Protein AF-A0A6P2BMM7-F1 (afdb_monomer_lite)

Radius of gyration: 18.08 Å; chains: 1; bounding box: 45×35×51 Å

Sequence (140 aa):
PHAIAFDGFRWHTRAFCLKDDCFKDFLLSRIIDIRGSRESETSADDDRDWHSEVTLEIAPHPELSETQAKVIALDYGMRGGKAKIKVRRALLYYALRRLGLDTDPAARRPQDQQIVLLNAADLDARAAALIGASGSGAAG

Foldseek 3Di:
DLDWDDLPPFIWDWDQDPVVRAIATDGPVPCPDDPDDDDDPDDPVVNQLQVDKDKWKKFFDPPDDPVLRVVVCVVQVHDPRIDIDIDRSNNLLSVCVVLVAQEDSVVDDSVVNGMYTDPQVVRDPVSVCRHPVVPPPPDD

Structure (mmCIF, N/CA/C/O backbone):
data_AF-A0A6P2BMM7-F1
#
_entry.id   AF-A0A6P2BMM7-F1
#
loop_
_atom_site.group_PDB
_atom_site.id
_atom_site.type_symbol
_atom_site.label_atom_id
_atom_site.label_alt_id
_atom_site.label_comp_id
_atom_site.label_asym_id
_atom_site.label_entity_id
_atom_site.label_seq_id
_atom_site.pdbx_PDB_ins_code
_atom_site.Cartn_x
_atom_site.Cartn_y
_atom_site.Cartn_z
_atom_site.occupancy
_atom_site.B_iso_or_equiv
_atom_site.auth_seq_id
_atom_site.auth_comp_id
_atom_site.auth_asym_id
_atom_site.auth_atom_id
_atom_site.pdbx_PDB_model_num
ATOM 1 N N . PRO A 1 1 ? 12.290 3.067 -17.357 1.00 91.19 1 PRO A N 1
ATOM 2 C CA . PRO A 1 1 ? 11.383 3.177 -16.188 1.00 91.19 1 PRO A CA 1
ATOM 3 C C . PRO A 1 1 ? 10.362 4.268 -16.484 1.00 91.19 1 PRO A C 1
ATOM 5 O O . PRO A 1 1 ? 10.740 5.230 -17.143 1.00 91.19 1 PRO A O 1
ATOM 8 N N . HIS A 1 2 ? 9.111 4.117 -16.051 1.00 95.44 2 HIS A N 1
ATOM 9 C CA . HIS A 1 2 ? 8.070 5.117 -16.337 1.00 95.44 2 HIS A CA 1
ATOM 10 C C . HIS A 1 2 ? 7.511 5.793 -15.085 1.00 95.44 2 HIS A C 1
ATOM 12 O O . HIS A 1 2 ? 6.959 6.883 -15.180 1.00 95.44 2 HIS A O 1
ATOM 18 N N . ALA A 1 3 ? 7.728 5.204 -13.907 1.00 97.06 3 ALA A N 1
ATOM 19 C CA . ALA A 1 3 ? 7.296 5.798 -12.654 1.00 97.06 3 ALA A CA 1
ATOM 20 C C . ALA A 1 3 ? 8.250 5.526 -11.487 1.00 97.06 3 ALA A C 1
ATOM 22 O O . ALA A 1 3 ? 9.098 4.625 -11.524 1.00 97.06 3 ALA A O 1
ATOM 23 N N . ILE A 1 4 ? 8.078 6.322 -10.431 1.00 97.12 4 ILE A N 1
ATOM 24 C CA . ILE A 1 4 ? 8.722 6.170 -9.127 1.00 97.12 4 ILE A CA 1
ATOM 25 C C . ILE A 1 4 ? 7.618 6.139 -8.066 1.00 97.12 4 ILE A C 1
ATOM 27 O O . ILE A 1 4 ? 6.686 6.941 -8.115 1.00 97.12 4 ILE A O 1
ATOM 31 N N . ALA A 1 5 ? 7.722 5.219 -7.110 1.00 96.19 5 ALA A N 1
ATOM 3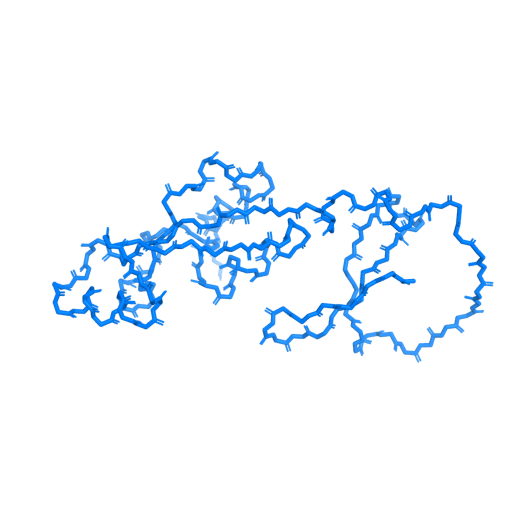2 C CA . ALA A 1 5 ? 6.773 5.062 -6.013 1.00 96.19 5 ALA A CA 1
ATOM 33 C C . ALA A 1 5 ? 7.500 4.882 -4.678 1.00 96.19 5 ALA A C 1
ATOM 35 O O . ALA A 1 5 ? 8.576 4.290 -4.620 1.00 96.19 5 ALA A O 1
ATOM 36 N N . PHE A 1 6 ? 6.890 5.362 -3.598 1.00 95.38 6 PHE A N 1
ATOM 37 C CA . PHE A 1 6 ? 7.343 5.107 -2.235 1.00 95.38 6 PHE A CA 1
ATOM 38 C C . PHE A 1 6 ? 6.333 4.207 -1.528 1.00 95.38 6 PHE A C 1
ATOM 40 O O . PHE A 1 6 ? 5.154 4.547 -1.447 1.00 95.38 6 PHE A O 1
ATOM 47 N N . ASP A 1 7 ? 6.789 3.066 -1.016 1.00 92.06 7 ASP A N 1
ATOM 48 C CA . ASP A 1 7 ? 5.917 2.058 -0.398 1.00 92.06 7 ASP A CA 1
ATOM 49 C C . ASP A 1 7 ? 5.689 2.274 1.116 1.00 92.06 7 ASP A C 1
ATOM 51 O O . ASP A 1 7 ? 4.950 1.530 1.758 1.00 92.06 7 ASP A O 1
ATOM 55 N N . GLY A 1 8 ? 6.302 3.316 1.689 1.00 89.50 8 GLY A N 1
ATOM 56 C CA . GLY A 1 8 ? 6.348 3.578 3.132 1.00 89.50 8 GLY A CA 1
ATOM 57 C C . GLY A 1 8 ? 7.685 3.216 3.786 1.00 89.50 8 GLY A C 1
ATOM 58 O O . GLY A 1 8 ? 7.957 3.684 4.887 1.00 89.50 8 GLY A O 1
ATOM 59 N N . PHE A 1 9 ? 8.535 2.449 3.102 1.00 91.81 9 PHE A N 1
ATOM 60 C CA . PHE A 1 9 ? 9.845 1.999 3.580 1.00 91.81 9 PHE A CA 1
ATOM 61 C C . PHE A 1 9 ? 10.962 2.238 2.557 1.00 91.81 9 PHE A C 1
ATOM 63 O O . PHE A 1 9 ? 12.078 2.607 2.922 1.00 91.81 9 PHE A O 1
ATOM 70 N N . ARG A 1 10 ? 10.695 1.997 1.272 1.00 95.94 10 ARG A N 1
ATOM 71 C CA . ARG A 1 10 ? 11.666 2.017 0.178 1.00 95.94 10 ARG A CA 1
ATOM 72 C C . ARG A 1 10 ? 11.097 2.710 -1.056 1.00 95.94 10 ARG A C 1
ATOM 74 O O . ARG A 1 10 ? 9.901 2.667 -1.342 1.00 95.94 10 ARG A O 1
ATOM 81 N N . TRP A 1 11 ? 12.001 3.334 -1.804 1.00 97.00 11 TRP A N 1
ATOM 82 C CA . TRP A 1 11 ? 11.714 3.867 -3.130 1.00 97.00 11 TRP A CA 1
ATOM 83 C C . TRP A 1 11 ? 11.842 2.767 -4.179 1.00 97.00 11 TRP A C 1
ATOM 85 O O . TRP A 1 11 ? 12.846 2.048 -4.236 1.00 97.00 11 TRP A O 1
ATOM 95 N N . HIS A 1 12 ? 10.831 2.678 -5.030 1.00 97.50 12 HIS A N 1
ATOM 96 C CA . HIS A 1 12 ? 10.755 1.765 -6.157 1.00 97.50 12 HIS A CA 1
ATOM 97 C C . HIS A 1 12 ? 10.701 2.557 -7.452 1.00 97.50 12 HIS A C 1
ATOM 99 O O . HIS A 1 12 ? 10.086 3.620 -7.516 1.00 97.50 12 HIS A O 1
ATOM 105 N N . THR A 1 13 ? 11.305 2.015 -8.501 1.00 97.12 13 THR A N 1
ATOM 106 C CA . THR A 1 13 ? 11.015 2.423 -9.870 1.00 97.12 13 THR A CA 1
ATOM 107 C C . THR A 1 13 ? 10.198 1.343 -10.556 1.00 97.12 13 THR A C 1
ATOM 109 O O . THR A 1 13 ? 10.502 0.157 -10.431 1.00 97.12 13 THR A O 1
ATOM 112 N N . ARG A 1 14 ? 9.164 1.753 -11.286 1.00 97.69 14 ARG A N 1
ATOM 113 C CA . ARG A 1 14 ? 8.322 0.853 -12.062 1.00 97.69 14 ARG A CA 1
ATOM 114 C C . ARG A 1 14 ? 8.726 0.894 -13.524 1.00 97.69 14 ARG A C 1
ATOM 116 O O . ARG A 1 14 ? 8.900 1.967 -14.116 1.00 97.69 14 ARG A O 1
ATOM 123 N N . ALA A 1 15 ? 8.924 -0.280 -14.103 1.00 96.38 15 ALA A N 1
ATOM 124 C CA . ALA A 1 15 ? 9.368 -0.421 -15.480 1.00 96.38 15 ALA A CA 1
ATOM 125 C C . ALA A 1 15 ? 8.870 -1.733 -16.086 1.00 96.38 15 ALA A C 1
ATOM 127 O O . ALA A 1 15 ? 8.634 -2.709 -15.372 1.00 96.38 15 ALA A O 1
ATOM 128 N N . PHE A 1 16 ? 8.781 -1.762 -17.413 1.00 96.62 16 PHE A N 1
ATOM 129 C CA . PHE A 1 16 ? 8.615 -3.008 -18.143 1.00 96.62 16 PHE A CA 1
ATOM 130 C C . PHE A 1 16 ? 9.903 -3.836 -18.064 1.00 96.62 16 PHE A C 1
ATOM 132 O O . PHE A 1 16 ? 10.997 -3.340 -18.348 1.00 96.62 16 PHE A O 1
ATOM 139 N N . CYS A 1 17 ? 9.789 -5.094 -17.651 1.00 95.06 17 CYS A N 1
ATOM 140 C CA . CYS A 1 17 ? 10.901 -6.023 -17.584 1.00 95.06 17 CYS A CA 1
ATOM 141 C C . CYS A 1 17 ? 10.890 -6.950 -18.794 1.00 95.06 17 CYS A C 1
ATOM 143 O O . CYS A 1 17 ? 10.137 -7.913 -18.816 1.00 95.06 17 CYS A O 1
ATOM 145 N N . LEU A 1 18 ? 11.808 -6.727 -19.735 1.00 92.38 18 LEU A N 1
ATOM 146 C CA . LEU A 1 18 ? 11.945 -7.546 -20.948 1.00 92.38 18 LEU A CA 1
ATOM 147 C C . LEU A 1 18 ? 12.165 -9.042 -20.671 1.00 92.38 18 LEU A C 1
ATOM 149 O O . LEU A 1 18 ? 11.797 -9.876 -21.484 1.00 92.38 18 LEU A O 1
ATOM 153 N N . LYS A 1 19 ? 12.795 -9.387 -19.542 1.00 93.44 19 LYS A N 1
ATOM 154 C CA . LYS A 1 19 ? 13.065 -10.785 -19.179 1.00 93.44 19 LYS A CA 1
ATOM 155 C C . LYS A 1 19 ? 11.793 -11.537 -18.781 1.00 93.44 19 LYS A C 1
ATOM 157 O O . LYS A 1 19 ? 11.656 -12.705 -19.119 1.00 93.44 19 LYS A O 1
ATOM 162 N N . ASP A 1 20 ? 10.912 -10.866 -18.044 1.00 95.25 20 ASP A N 1
ATOM 163 C CA . ASP A 1 20 ? 9.716 -11.475 -17.454 1.00 95.25 20 ASP A CA 1
ATOM 164 C C . ASP A 1 20 ? 8.435 -11.024 -18.178 1.00 95.25 20 ASP A C 1
ATOM 166 O O . ASP A 1 20 ? 7.339 -11.312 -17.709 1.00 95.25 20 ASP A O 1
ATOM 170 N N . ASP A 1 21 ? 8.585 -10.273 -19.273 1.00 95.38 21 ASP A N 1
ATOM 171 C CA . ASP A 1 21 ? 7.527 -9.746 -20.141 1.00 95.38 21 ASP A CA 1
ATOM 172 C C . ASP A 1 21 ? 6.365 -9.071 -19.386 1.00 95.38 21 ASP A C 1
ATOM 174 O O . ASP A 1 21 ? 5.185 -9.256 -19.674 1.00 95.38 21 ASP A O 1
ATOM 178 N N . CYS A 1 22 ? 6.692 -8.304 -18.341 1.00 96.06 22 CYS A N 1
ATOM 179 C CA . CYS A 1 22 ? 5.690 -7.661 -17.492 1.00 96.06 22 CYS A CA 1
ATOM 180 C C . CYS A 1 22 ? 6.195 -6.375 -16.828 1.00 96.06 22 CYS A C 1
ATOM 182 O O . CYS A 1 22 ? 7.400 -6.162 -16.651 1.00 96.06 22 CYS A O 1
ATOM 184 N N . PHE A 1 23 ? 5.260 -5.516 -16.414 1.00 97.25 23 PHE A N 1
ATOM 185 C CA . PHE A 1 23 ? 5.560 -4.364 -15.565 1.00 97.25 23 PHE A CA 1
ATOM 186 C C . PHE A 1 23 ? 5.769 -4.791 -14.117 1.00 97.25 23 PHE A C 1
ATOM 188 O O . PHE A 1 23 ? 4.917 -5.457 -13.527 1.00 97.25 23 PHE A O 1
ATOM 195 N N . LYS A 1 24 ? 6.882 -4.359 -13.523 1.00 95.81 24 LYS A N 1
ATOM 196 C CA . LYS A 1 24 ? 7.194 -4.650 -12.124 1.00 95.81 24 LYS A CA 1
ATOM 197 C C . LYS A 1 24 ? 8.005 -3.544 -11.469 1.00 95.81 24 LYS A C 1
ATOM 199 O O . LYS A 1 24 ? 8.552 -2.660 -12.135 1.00 95.81 24 LYS A O 1
ATOM 204 N N . ASP A 1 25 ? 8.080 -3.638 -10.151 1.00 96.12 25 ASP A N 1
ATOM 205 C CA . ASP A 1 25 ? 8.744 -2.663 -9.304 1.00 96.12 25 ASP A CA 1
ATOM 206 C C . ASP A 1 25 ? 10.159 -3.140 -8.956 1.00 96.12 25 ASP A C 1
ATOM 208 O O . ASP A 1 25 ? 10.394 -4.294 -8.587 1.00 96.12 25 ASP A O 1
ATOM 212 N N . PHE A 1 26 ? 11.123 -2.237 -9.093 1.00 96.19 26 PHE A N 1
ATOM 213 C CA . PHE A 1 26 ? 12.527 -2.462 -8.787 1.00 96.19 26 PHE A CA 1
ATOM 214 C C . PHE A 1 26 ? 12.950 -1.514 -7.676 1.00 96.19 26 PHE A C 1
ATOM 216 O O . PHE A 1 26 ? 12.713 -0.309 -7.754 1.00 96.19 26 PHE A O 1
ATOM 223 N N . LEU A 1 27 ? 13.638 -2.038 -6.663 1.00 96.19 27 LEU A N 1
ATOM 224 C CA . LEU A 1 27 ? 14.200 -1.203 -5.608 1.00 96.19 27 LEU A CA 1
ATOM 225 C C . LEU A 1 27 ? 15.232 -0.243 -6.191 1.00 96.19 27 LEU A C 1
ATOM 227 O O . LEU A 1 27 ? 16.274 -0.677 -6.683 1.00 96.19 27 LEU A O 1
ATOM 231 N N . LEU A 1 28 ? 14.957 1.056 -6.072 1.00 94.94 28 LEU A N 1
ATOM 232 C CA . LEU A 1 28 ? 15.804 2.101 -6.637 1.00 94.94 28 LEU A CA 1
ATOM 233 C C . LEU A 1 28 ? 17.224 2.035 -6.057 1.00 94.94 28 LEU A C 1
ATOM 235 O O . LEU A 1 28 ? 18.200 2.162 -6.785 1.00 94.94 28 LEU A O 1
ATOM 239 N N . SER A 1 29 ? 17.343 1.716 -4.765 1.00 95.62 29 SER A N 1
ATOM 240 C CA . SER A 1 29 ? 18.626 1.574 -4.065 1.00 95.62 29 SER A CA 1
ATOM 241 C C . SER A 1 29 ? 19.479 0.380 -4.505 1.00 95.62 29 SER A C 1
ATOM 243 O O . SER A 1 29 ? 20.638 0.293 -4.110 1.00 95.62 29 SER A O 1
ATOM 245 N N . ARG A 1 30 ? 18.929 -0.560 -5.285 1.00 95.69 30 ARG A N 1
ATOM 246 C CA . ARG A 1 30 ? 19.673 -1.718 -5.814 1.00 95.69 30 ARG A CA 1
ATOM 247 C C . ARG A 1 30 ? 20.165 -1.508 -7.245 1.00 95.69 30 ARG A C 1
ATOM 249 O O . ARG A 1 30 ? 20.838 -2.385 -7.782 1.00 95.69 30 ARG A O 1
ATOM 256 N N . ILE A 1 31 ? 19.831 -0.380 -7.867 1.00 93.75 31 ILE A N 1
ATOM 257 C CA . ILE A 1 31 ? 20.297 -0.034 -9.209 1.00 93.75 31 ILE A CA 1
ATOM 258 C C . ILE A 1 31 ? 21.666 0.632 -9.064 1.00 93.75 31 ILE A C 1
ATOM 260 O O . ILE A 1 31 ? 21.759 1.796 -8.691 1.00 93.75 31 ILE A O 1
ATOM 264 N N . ILE A 1 32 ? 22.722 -0.144 -9.311 1.00 95.44 32 ILE A N 1
ATOM 265 C CA . ILE A 1 32 ? 24.116 0.290 -9.127 1.00 95.44 32 ILE A CA 1
ATOM 266 C C . ILE A 1 32 ? 24.760 0.835 -10.405 1.00 95.44 32 ILE A C 1
ATOM 268 O O . ILE A 1 32 ? 25.690 1.626 -10.317 1.00 95.44 32 ILE A O 1
ATOM 272 N N . ASP A 1 33 ? 24.289 0.400 -11.575 1.00 93.06 33 ASP A N 1
ATOM 273 C CA . ASP A 1 33 ? 24.850 0.778 -12.871 1.00 93.06 33 ASP A CA 1
ATOM 274 C C . ASP A 1 33 ? 23.837 0.532 -14.005 1.00 93.06 33 ASP A C 1
ATOM 276 O O . ASP A 1 33 ? 22.924 -0.293 -13.873 1.00 93.06 33 ASP A O 1
ATOM 280 N N . ILE A 1 34 ? 24.012 1.233 -15.126 1.00 90.38 34 ILE A N 1
ATOM 281 C CA . ILE A 1 34 ? 23.215 1.106 -16.349 1.00 90.38 34 ILE A CA 1
ATOM 282 C C . ILE A 1 34 ? 24.156 0.754 -17.499 1.00 90.38 34 ILE A C 1
ATOM 284 O O . ILE A 1 34 ? 24.999 1.546 -17.901 1.00 90.38 34 ILE A O 1
ATOM 288 N N . ARG A 1 35 ? 23.969 -0.433 -18.083 1.00 88.50 35 ARG A N 1
ATOM 289 C CA . ARG A 1 35 ? 24.842 -0.937 -19.159 1.00 88.50 35 ARG A CA 1
ATOM 290 C C . ARG A 1 35 ? 24.501 -0.406 -20.555 1.00 88.50 35 ARG A C 1
ATOM 292 O O . ARG A 1 35 ? 25.300 -0.563 -21.470 1.00 88.50 35 ARG A O 1
ATOM 299 N N . GLY A 1 36 ? 23.313 0.163 -20.739 1.00 86.75 36 GLY A N 1
ATOM 300 C CA . GLY A 1 36 ? 22.851 0.698 -22.018 1.00 86.75 36 GLY A CA 1
ATOM 301 C C . GLY A 1 36 ? 21.389 1.133 -21.970 1.00 86.75 36 GLY A C 1
ATOM 302 O O . GLY A 1 36 ? 20.640 0.730 -21.077 1.00 86.75 36 GLY A O 1
ATOM 303 N N . SER A 1 37 ? 20.987 1.953 -22.937 1.00 87.56 37 SER A N 1
ATOM 304 C CA . SER A 1 37 ? 19.612 2.413 -23.117 1.00 87.56 37 SER A CA 1
ATOM 305 C C . SER A 1 37 ? 19.155 2.168 -24.551 1.00 87.56 37 SER A C 1
ATOM 307 O O . SER A 1 37 ? 19.928 2.258 -25.502 1.00 87.56 37 SER A O 1
ATOM 309 N N . ARG A 1 38 ? 17.877 1.832 -24.692 1.00 88.69 38 ARG A N 1
ATOM 310 C CA . ARG A 1 38 ? 17.165 1.787 -25.966 1.00 88.69 38 ARG A CA 1
ATOM 311 C C . ARG A 1 38 ? 15.728 2.216 -25.727 1.00 88.69 38 ARG A C 1
ATOM 313 O O . ARG A 1 38 ? 15.254 2.147 -24.588 1.00 88.69 38 ARG A O 1
ATOM 320 N N . GLU A 1 39 ? 15.046 2.622 -26.786 1.00 86.75 39 GLU A N 1
ATOM 321 C CA . GLU A 1 39 ? 13.604 2.816 -26.714 1.00 86.75 39 GLU A CA 1
ATOM 322 C C . GLU A 1 39 ? 12.902 1.487 -26.418 1.00 86.75 39 GLU A C 1
ATOM 324 O O . GLU A 1 39 ? 13.348 0.407 -26.818 1.00 86.75 39 GLU A O 1
ATOM 329 N N . SER A 1 40 ? 11.835 1.578 -25.631 1.00 87.75 40 SER A N 1
ATOM 330 C CA . SER A 1 40 ? 10.983 0.442 -25.307 1.00 87.75 40 SER A CA 1
ATOM 331 C C . SER A 1 40 ? 9.922 0.311 -26.388 1.00 87.75 40 SER A C 1
ATOM 333 O O . SER A 1 40 ? 9.284 1.300 -26.732 1.00 87.75 40 SER A O 1
ATOM 335 N N . GLU A 1 41 ? 9.704 -0.906 -26.879 1.00 91.81 41 GLU A N 1
ATOM 336 C CA . GLU A 1 41 ? 8.566 -1.212 -27.757 1.00 91.81 41 GLU A CA 1
ATOM 337 C C . GLU A 1 41 ? 7.242 -1.221 -26.975 1.00 91.81 41 GLU A C 1
ATOM 339 O O . GLU A 1 41 ? 6.185 -0.957 -27.538 1.00 91.81 41 GLU A O 1
ATOM 344 N N . THR A 1 42 ? 7.300 -1.475 -25.663 1.00 95.31 42 THR A N 1
ATO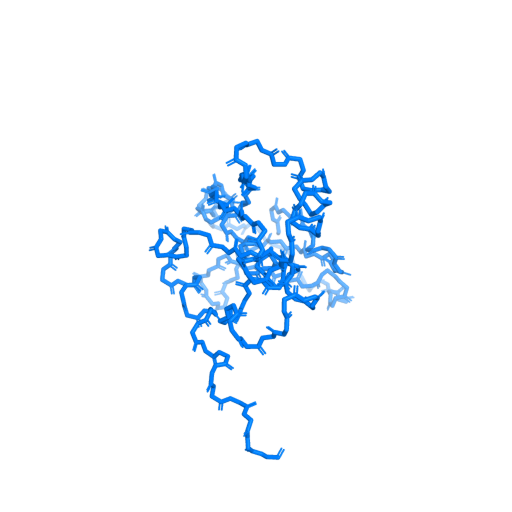M 345 C CA . THR A 1 42 ? 6.145 -1.419 -24.759 1.00 95.31 42 THR A CA 1
ATOM 346 C C . THR A 1 42 ? 5.927 0.003 -24.255 1.00 95.31 42 THR A C 1
ATOM 348 O O . THR A 1 42 ? 6.868 0.613 -23.724 1.00 95.31 42 THR A O 1
ATOM 351 N N . SER A 1 43 ? 4.694 0.506 -24.357 1.00 96.19 43 SER A N 1
ATOM 352 C CA . SER A 1 43 ? 4.319 1.836 -23.874 1.00 96.19 43 SER A CA 1
ATOM 353 C C . SER A 1 43 ? 4.100 1.835 -22.363 1.00 96.19 43 SER A C 1
ATOM 355 O O . SER A 1 43 ? 3.578 0.881 -21.797 1.00 96.19 43 SER A O 1
ATOM 357 N N . ALA A 1 44 ? 4.427 2.940 -21.690 1.00 95.69 44 ALA A N 1
ATOM 358 C CA . ALA A 1 44 ? 4.073 3.131 -20.281 1.00 95.69 44 ALA A CA 1
ATOM 359 C C . ALA A 1 44 ? 2.552 3.081 -20.036 1.00 95.69 44 ALA A C 1
ATOM 361 O O . ALA A 1 44 ? 2.115 2.739 -18.937 1.00 95.69 44 ALA A O 1
ATOM 362 N N . ASP A 1 45 ? 1.747 3.394 -21.052 1.00 97.19 45 ASP A N 1
ATOM 363 C CA . ASP A 1 45 ? 0.283 3.346 -20.986 1.00 97.19 45 ASP A CA 1
ATOM 364 C C . ASP A 1 45 ? -0.261 1.911 -20.925 1.00 97.19 45 ASP A C 1
ATOM 366 O O . ASP A 1 45 ? -1.374 1.687 -20.446 1.00 97.19 45 ASP A O 1
ATOM 370 N N . ASP A 1 46 ? 0.547 0.921 -21.319 1.00 97.19 46 ASP A N 1
ATOM 371 C CA . ASP A 1 46 ? 0.178 -0.496 -21.253 1.00 97.19 46 ASP A CA 1
ATOM 372 C C . ASP A 1 46 ? 0.205 -1.043 -19.813 1.00 97.19 46 ASP A C 1
ATOM 374 O O . ASP A 1 46 ? -0.303 -2.136 -19.538 1.00 97.19 46 ASP A O 1
ATOM 378 N N . ASP A 1 47 ? 0.760 -0.287 -18.860 1.00 97.69 47 ASP A N 1
ATOM 379 C CA . ASP A 1 47 ? 0.829 -0.660 -17.449 1.00 97.69 47 ASP A CA 1
ATOM 380 C C . ASP A 1 47 ? -0.512 -0.470 -16.731 1.00 97.69 47 ASP A C 1
ATOM 382 O O . ASP A 1 47 ? -0.732 0.463 -15.951 1.00 97.69 47 ASP A O 1
ATOM 386 N N . ARG A 1 48 ? -1.436 -1.395 -16.986 1.00 96.06 48 ARG A N 1
ATOM 387 C CA . ARG A 1 48 ? -2.793 -1.348 -16.429 1.00 96.06 48 ARG A CA 1
ATOM 388 C C . ARG A 1 48 ? -2.812 -1.301 -14.905 1.00 96.06 48 ARG A C 1
ATOM 390 O O . ARG A 1 48 ? -3.637 -0.588 -14.339 1.00 96.06 48 ARG A O 1
ATOM 397 N N . ASP A 1 49 ? -1.922 -2.032 -14.236 1.00 95.50 49 ASP A N 1
ATOM 398 C CA . ASP A 1 49 ? -1.863 -2.061 -12.770 1.00 95.50 49 ASP A CA 1
ATOM 399 C C . ASP A 1 49 ? -1.385 -0.719 -12.195 1.00 95.50 49 ASP A C 1
ATOM 401 O O . ASP A 1 49 ? -1.791 -0.324 -11.100 1.00 95.50 49 ASP A O 1
ATOM 405 N N . TRP A 1 50 ? -0.544 0.014 -12.926 1.00 97.06 50 TRP A N 1
ATOM 406 C CA . TRP A 1 50 ? -0.166 1.369 -12.540 1.00 97.06 50 TRP A CA 1
ATOM 407 C C . TRP A 1 50 ? -1.298 2.370 -12.759 1.00 97.06 50 TRP A C 1
ATOM 409 O O . TRP A 1 50 ? -1.550 3.210 -11.893 1.00 97.06 50 TRP A O 1
ATOM 419 N N . HIS A 1 51 ? -1.990 2.279 -13.895 1.00 97.19 51 HIS A N 1
ATOM 420 C CA . HIS A 1 51 ? -3.021 3.241 -14.304 1.00 97.19 51 HIS A CA 1
ATOM 421 C C . HIS A 1 51 ? -4.406 2.987 -13.708 1.00 97.19 51 HIS A C 1
ATOM 423 O O . HIS A 1 51 ? -5.321 3.776 -13.929 1.00 97.19 51 HIS A O 1
ATOM 429 N N . SER A 1 52 ? -4.570 1.924 -12.924 1.00 95.44 52 SER A N 1
ATOM 430 C CA . SER A 1 52 ? -5.823 1.618 -12.236 1.00 95.44 52 SER A CA 1
ATOM 431 C C . SER A 1 52 ? -5.668 1.611 -10.719 1.00 95.44 52 SER A C 1
ATOM 433 O O . SER A 1 52 ? -4.593 1.375 -10.161 1.00 95.44 52 SER A O 1
ATOM 435 N N . GLU A 1 53 ? -6.780 1.877 -10.040 1.00 95.38 53 GLU A N 1
ATOM 436 C CA . GLU A 1 53 ? -6.864 1.931 -8.586 1.00 95.38 53 GLU A CA 1
ATOM 437 C C . GLU A 1 53 ? -7.834 0.876 -8.056 1.00 95.38 53 GLU A C 1
ATOM 439 O O . GLU A 1 53 ? -8.805 0.502 -8.713 1.00 95.38 53 GLU A O 1
ATOM 444 N N . VAL A 1 54 ? -7.588 0.440 -6.826 1.00 95.19 54 VAL A N 1
ATOM 445 C CA . VAL A 1 54 ? -8.547 -0.288 -5.994 1.00 95.19 54 VAL A CA 1
ATOM 446 C C . VAL A 1 54 ? -8.801 0.506 -4.721 1.00 95.19 54 VAL A C 1
ATOM 448 O O . VAL A 1 54 ? -7.985 1.330 -4.303 1.00 95.19 54 VAL A O 1
ATOM 451 N N . THR A 1 55 ? -9.959 0.283 -4.109 1.00 96.50 55 THR A N 1
ATOM 452 C CA . THR A 1 55 ? -10.327 0.932 -2.849 1.00 96.50 55 THR A CA 1
ATOM 453 C C . THR A 1 55 ? -10.301 -0.096 -1.733 1.00 96.50 55 THR A C 1
ATOM 455 O O . THR A 1 55 ? -11.032 -1.078 -1.793 1.00 96.50 55 THR A O 1
ATOM 458 N N . LEU A 1 56 ? -9.481 0.141 -0.715 1.00 96.38 56 LEU A N 1
ATOM 459 C CA . LEU A 1 56 ? -9.515 -0.609 0.535 1.00 96.38 56 LEU A CA 1
ATOM 460 C C . LEU A 1 56 ? -10.586 0.002 1.433 1.00 96.38 56 LEU A C 1
ATOM 462 O O . LEU A 1 56 ? -10.518 1.194 1.740 1.00 96.38 56 LEU A O 1
ATOM 466 N N . GLU A 1 57 ? -11.561 -0.796 1.854 1.00 97.25 57 GLU A N 1
ATOM 467 C CA . GLU A 1 57 ? -12.528 -0.397 2.873 1.00 97.25 57 GLU A CA 1
ATOM 468 C C . GLU A 1 57 ? -12.090 -0.953 4.222 1.00 97.25 57 GLU A C 1
ATOM 470 O O . GLU A 1 57 ? -12.074 -2.166 4.423 1.00 97.25 57 GLU A O 1
ATOM 475 N N . ILE A 1 58 ? -11.726 -0.065 5.144 1.00 97.88 58 ILE A N 1
ATOM 476 C CA . ILE A 1 58 ? -11.220 -0.442 6.465 1.00 97.88 58 ILE A CA 1
ATOM 477 C C . ILE A 1 58 ? -12.186 -0.033 7.574 1.00 97.88 58 ILE A C 1
ATOM 479 O O . ILE A 1 58 ? -12.900 0.964 7.445 1.00 97.88 58 ILE A O 1
ATOM 483 N N . ALA A 1 59 ? -12.169 -0.781 8.672 1.00 97.81 59 ALA A N 1
ATOM 484 C CA . ALA A 1 59 ? -12.875 -0.481 9.919 1.00 97.81 59 ALA A CA 1
ATOM 485 C C . ALA A 1 59 ? -11.984 -0.806 11.128 1.00 97.81 59 ALA A C 1
ATOM 487 O O . ALA A 1 59 ? -10.987 -1.514 10.956 1.00 97.81 59 ALA A O 1
ATOM 488 N N . PRO A 1 60 ? -12.311 -0.330 12.345 1.00 97.88 60 PRO A N 1
ATOM 489 C CA . PRO A 1 60 ? -11.617 -0.763 13.549 1.00 97.88 60 PRO A CA 1
ATOM 490 C C . PRO A 1 60 ? -11.803 -2.269 13.744 1.00 97.88 60 PRO A C 1
ATOM 492 O O . PRO A 1 60 ? -12.838 -2.829 13.373 1.00 97.88 60 PRO A O 1
ATOM 495 N N . HIS A 1 61 ? -10.811 -2.924 14.339 1.00 96.75 61 HIS A N 1
ATOM 496 C CA . HIS A 1 61 ? -10.911 -4.341 14.657 1.00 96.75 61 HIS A CA 1
ATOM 497 C C . HIS A 1 61 ? -12.097 -4.599 15.611 1.00 96.75 61 HIS A C 1
ATOM 499 O O . HIS A 1 61 ? -12.222 -3.896 16.617 1.00 96.75 61 HIS A O 1
ATOM 505 N N . PRO A 1 62 ? -12.973 -5.586 15.329 1.00 94.88 62 PRO A N 1
ATOM 506 C CA . PRO A 1 62 ? -14.244 -5.758 16.045 1.00 94.88 62 PRO A CA 1
ATOM 507 C C . PRO A 1 62 ? -14.085 -6.113 17.529 1.00 94.88 62 PRO A C 1
ATOM 509 O O . PRO A 1 62 ? -14.966 -5.821 18.328 1.00 94.88 62 PRO A O 1
ATOM 512 N N . GLU A 1 63 ? -12.961 -6.724 17.901 1.00 95.88 63 GLU A N 1
ATOM 513 C CA . GLU A 1 63 ? -12.645 -7.083 19.293 1.00 95.88 63 GLU A CA 1
ATOM 514 C C . GLU A 1 63 ? -12.007 -5.944 20.112 1.00 95.88 63 GLU A C 1
ATOM 516 O O . GLU A 1 63 ? -11.640 -6.136 21.272 1.00 95.88 63 GLU A O 1
ATOM 521 N N . LEU A 1 64 ? -11.843 -4.749 19.535 1.00 96.69 64 LEU A N 1
ATOM 522 C CA . LEU A 1 64 ? -11.433 -3.577 20.307 1.00 96.69 64 LEU A CA 1
ATOM 523 C C . LEU A 1 64 ? -12.578 -3.100 21.203 1.00 96.69 64 LEU A C 1
ATOM 525 O O . LEU A 1 64 ? -13.747 -3.125 20.820 1.00 96.69 64 LEU A O 1
ATOM 529 N N . SER A 1 65 ? -12.235 -2.582 22.385 1.00 97.31 65 SER A N 1
ATOM 530 C CA . SER A 1 65 ? -13.215 -1.855 23.199 1.00 97.31 65 SER A CA 1
ATOM 531 C C . SER A 1 65 ? -13.775 -0.655 22.431 1.00 97.31 65 SER A C 1
ATOM 533 O O . SER A 1 65 ? -13.096 -0.072 21.584 1.00 97.31 65 SER A O 1
ATOM 535 N N . GLU A 1 66 ? -14.985 -0.221 22.780 1.00 97.00 66 GLU A N 1
ATOM 536 C CA . GLU A 1 66 ? -15.634 0.925 22.134 1.00 97.00 66 GLU A CA 1
ATOM 537 C C . GLU A 1 66 ? -14.750 2.186 22.159 1.00 97.00 66 GLU A C 1
ATOM 539 O O . GLU A 1 66 ? -14.649 2.910 21.168 1.00 97.00 66 GLU A O 1
ATOM 544 N N . THR A 1 67 ? -14.054 2.429 23.274 1.00 97.12 67 THR A N 1
ATOM 545 C CA . THR A 1 67 ? -13.118 3.551 23.411 1.00 97.12 67 THR A CA 1
ATOM 546 C C . THR A 1 67 ? -11.934 3.424 22.455 1.00 97.12 67 THR A C 1
ATOM 548 O O . THR A 1 67 ? -11.602 4.391 21.774 1.00 97.12 67 THR A O 1
ATOM 551 N N . GLN A 1 68 ? -11.315 2.243 22.359 1.00 97.12 68 GLN A N 1
ATOM 552 C CA . GLN A 1 68 ? -10.218 2.011 21.413 1.00 97.12 68 GLN A CA 1
ATOM 553 C C . GLN A 1 68 ? -10.697 2.170 19.970 1.00 97.12 68 GLN A C 1
ATOM 555 O O . GLN A 1 68 ? -10.071 2.889 19.199 1.00 97.12 68 GLN A O 1
ATOM 560 N N . ALA A 1 69 ? -11.836 1.573 19.617 1.00 97.62 69 ALA A N 1
ATOM 561 C CA . ALA A 1 69 ? -12.410 1.676 18.282 1.00 97.62 69 ALA A CA 1
ATOM 562 C C . ALA A 1 69 ? -12.686 3.136 17.879 1.00 97.62 69 ALA A C 1
ATOM 564 O O . ALA A 1 69 ? -12.423 3.509 16.738 1.00 97.62 69 ALA A O 1
ATOM 565 N N . LYS A 1 70 ? -13.149 3.984 18.813 1.00 97.44 70 LYS A N 1
ATOM 566 C CA . LYS A 1 70 ? -13.323 5.430 18.584 1.00 97.44 70 LYS A CA 1
ATOM 567 C C . LYS A 1 70 ? -12.002 6.144 18.301 1.00 97.44 70 LYS A C 1
ATOM 569 O O . LYS A 1 70 ? -11.964 6.971 17.395 1.00 97.44 70 LYS A O 1
ATOM 574 N N . VAL A 1 71 ? -10.934 5.826 19.036 1.00 97.25 71 VAL A N 1
ATOM 575 C CA . VAL A 1 71 ? -9.598 6.401 18.789 1.00 97.25 71 VAL A CA 1
ATOM 576 C C . VAL A 1 71 ? -9.091 5.995 17.404 1.00 97.25 71 VAL A C 1
ATOM 578 O O . VAL A 1 71 ? -8.761 6.863 16.604 1.00 97.25 71 VAL A O 1
ATOM 581 N N . ILE A 1 72 ? -9.154 4.705 17.063 1.00 97.62 72 ILE A N 1
ATOM 582 C CA . ILE A 1 72 ? -8.737 4.211 15.740 1.00 97.62 72 ILE A CA 1
ATOM 583 C C . ILE A 1 72 ? -9.573 4.834 14.615 1.00 97.62 72 ILE A C 1
ATOM 585 O O . ILE A 1 72 ? -9.043 5.210 13.569 1.00 97.62 72 ILE A O 1
ATOM 589 N N . ALA A 1 73 ? -10.882 4.984 14.822 1.00 97.88 73 ALA A N 1
ATOM 590 C CA . ALA A 1 73 ? -11.751 5.647 13.859 1.00 97.88 73 ALA A CA 1
ATOM 591 C C . ALA A 1 73 ? -11.335 7.106 13.612 1.00 97.88 73 ALA A C 1
ATOM 593 O O . ALA A 1 73 ? -11.405 7.563 12.471 1.00 97.88 73 ALA A O 1
ATOM 594 N N . LEU A 1 74 ? -10.878 7.824 14.642 1.00 97.69 74 LEU A N 1
ATOM 595 C CA . LEU A 1 74 ? -10.355 9.184 14.501 1.00 97.69 74 LEU A CA 1
ATOM 596 C C . LEU A 1 74 ? -9.018 9.204 13.748 1.00 97.69 74 LEU A C 1
ATOM 598 O O . LEU A 1 74 ? -8.892 9.977 12.799 1.00 97.69 74 LEU A O 1
ATOM 602 N N . ASP A 1 75 ? -8.073 8.326 14.098 1.00 96.81 75 ASP A N 1
ATOM 603 C CA . ASP A 1 75 ? -6.738 8.260 13.477 1.00 96.81 75 ASP A CA 1
ATOM 604 C C . ASP A 1 75 ? -6.805 8.017 11.961 1.00 96.81 75 ASP A C 1
ATOM 606 O O . ASP A 1 75 ? -6.040 8.593 11.186 1.00 96.81 75 ASP A O 1
ATOM 610 N N . TYR A 1 76 ? -7.765 7.199 11.523 1.00 96.62 76 TYR A N 1
ATOM 611 C CA . TYR A 1 76 ? -7.989 6.885 10.109 1.00 96.62 76 TYR A CA 1
ATOM 612 C C . TYR A 1 76 ? -9.041 7.774 9.428 1.00 96.62 76 TYR A C 1
ATOM 614 O O . TYR A 1 76 ? -9.365 7.553 8.259 1.00 96.62 76 TYR A O 1
ATOM 622 N N . GLY A 1 77 ? -9.602 8.766 10.128 1.00 97.38 77 GLY A N 1
ATOM 623 C CA . GLY A 1 77 ? -10.617 9.665 9.570 1.00 97.38 77 GLY A CA 1
ATOM 624 C C . GLY A 1 77 ? -11.897 8.948 9.121 1.00 97.38 77 GLY A C 1
ATOM 625 O O . GLY A 1 77 ? -12.516 9.326 8.121 1.00 97.38 77 GLY A O 1
ATOM 626 N N . MET A 1 78 ? -12.286 7.890 9.831 1.00 98.06 78 MET A N 1
ATOM 627 C CA . MET A 1 78 ? -13.438 7.061 9.501 1.00 98.06 78 MET A CA 1
ATOM 628 C C . MET A 1 78 ? -14.759 7.822 9.668 1.00 98.06 78 MET A C 1
ATOM 630 O O . MET A 1 78 ? -14.966 8.569 10.624 1.00 98.06 78 MET A O 1
ATOM 634 N N . ARG A 1 79 ? -15.706 7.579 8.758 1.00 95.06 79 ARG A N 1
ATOM 635 C CA . ARG A 1 79 ? -17.084 8.085 8.821 1.00 95.06 79 ARG A CA 1
ATOM 636 C C . ARG A 1 79 ? -18.047 6.907 8.829 1.00 95.06 79 ARG A C 1
ATOM 638 O O . ARG A 1 79 ? -17.960 6.033 7.974 1.00 95.06 79 ARG A O 1
ATOM 645 N N . GLY A 1 80 ? -18.942 6.860 9.817 1.00 93.69 80 GLY A N 1
ATOM 646 C CA . GLY A 1 80 ? -19.824 5.701 10.007 1.00 93.69 80 GLY A CA 1
ATOM 647 C C . GLY A 1 80 ? -19.057 4.407 10.313 1.00 93.69 80 GLY A C 1
ATOM 648 O O . GLY A 1 80 ? -19.461 3.339 9.866 1.00 93.69 80 GLY A O 1
ATOM 649 N N . GLY A 1 81 ? -17.920 4.511 11.014 1.00 95.12 81 GLY A N 1
ATOM 650 C CA . GLY A 1 81 ? -17.082 3.367 11.392 1.00 95.12 81 GLY A CA 1
ATOM 651 C C . GLY A 1 81 ? -16.219 2.791 10.266 1.00 95.12 81 GLY A C 1
ATOM 652 O O . GLY A 1 81 ? -15.669 1.708 10.436 1.00 95.12 81 GLY A O 1
ATOM 653 N N . LYS A 1 82 ? -16.110 3.480 9.120 1.00 97.81 82 LYS A N 1
ATOM 654 C CA . LYS A 1 82 ? -15.323 3.017 7.969 1.00 97.81 82 LYS A CA 1
ATOM 655 C C . LYS A 1 82 ? -14.496 4.130 7.334 1.00 97.81 82 LYS A C 1
ATOM 657 O O . LYS A 1 82 ? -14.924 5.284 7.315 1.00 97.81 82 LYS A O 1
ATOM 662 N N . ALA A 1 83 ? -13.359 3.782 6.742 1.00 98.19 83 ALA A N 1
ATOM 663 C CA . ALA A 1 83 ? -12.601 4.653 5.841 1.00 98.19 83 ALA A CA 1
ATOM 664 C C . ALA A 1 83 ? -12.318 3.949 4.510 1.00 98.19 83 ALA A C 1
ATOM 666 O O . ALA A 1 83 ? -12.261 2.722 4.437 1.00 98.19 83 ALA A O 1
ATOM 667 N N . LYS A 1 84 ? -12.148 4.748 3.452 1.00 97.75 84 LYS A N 1
ATOM 668 C CA . LYS A 1 84 ? -11.804 4.281 2.107 1.00 97.75 84 LYS A CA 1
ATOM 669 C C . LYS A 1 84 ? -10.420 4.786 1.737 1.00 97.75 84 LYS A C 1
ATOM 671 O O . LYS A 1 84 ? -10.202 5.995 1.716 1.00 97.75 84 LYS A O 1
ATOM 676 N N . ILE A 1 85 ? -9.511 3.875 1.413 1.00 96.44 85 ILE A N 1
ATOM 677 C CA . ILE A 1 85 ? -8.147 4.199 0.991 1.00 96.44 85 ILE A CA 1
ATOM 678 C C . ILE A 1 85 ? -7.988 3.762 -0.461 1.00 96.44 85 ILE A C 1
ATOM 680 O O . ILE A 1 85 ? -8.023 2.571 -0.765 1.00 96.44 85 ILE A O 1
ATOM 684 N N . LYS A 1 86 ? -7.829 4.728 -1.368 1.00 96.12 86 LYS A N 1
ATOM 685 C CA . LYS A 1 86 ? -7.519 4.444 -2.772 1.00 96.12 86 LYS A CA 1
ATOM 686 C C . LYS A 1 86 ? -6.037 4.145 -2.923 1.00 96.12 86 LYS A C 1
ATOM 688 O O . 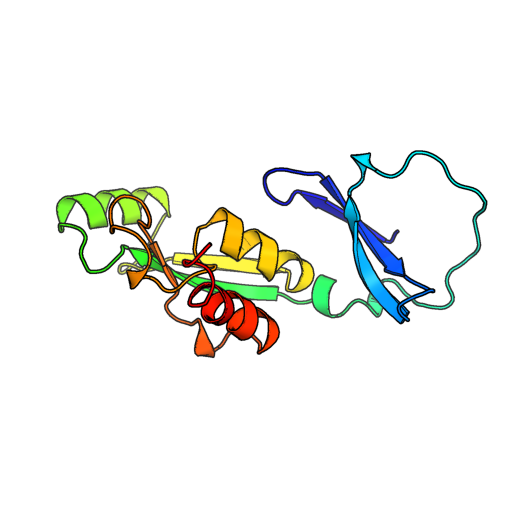LYS A 1 86 ? -5.199 4.900 -2.432 1.00 96.12 86 LYS A O 1
ATOM 693 N N . VAL A 1 87 ? -5.724 3.057 -3.612 1.00 95.25 87 VAL A N 1
ATOM 694 C CA . VAL A 1 87 ? -4.351 2.642 -3.897 1.00 95.25 87 VAL A CA 1
ATOM 695 C C . VAL A 1 87 ? -4.245 2.211 -5.352 1.00 95.25 87 VAL A C 1
ATOM 697 O O . VAL A 1 87 ? -5.148 1.559 -5.876 1.00 95.25 87 VAL A O 1
ATOM 700 N N . ARG A 1 88 ? -3.133 2.545 -6.015 1.00 95.25 88 ARG A N 1
ATOM 701 C CA . ARG A 1 88 ? -2.823 1.966 -7.331 1.00 95.25 88 ARG A CA 1
ATOM 702 C C . ARG A 1 88 ? -2.714 0.453 -7.193 1.00 95.25 88 ARG A C 1
ATOM 704 O O . ARG A 1 88 ? -2.110 -0.016 -6.226 1.00 95.25 88 ARG A O 1
ATOM 711 N N . ARG A 1 89 ? -3.230 -0.308 -8.160 1.00 94.50 89 ARG A N 1
ATOM 712 C CA . ARG A 1 89 ? -3.177 -1.783 -8.110 1.00 94.50 89 ARG A CA 1
ATOM 713 C C . ARG A 1 89 ? -1.749 -2.299 -8.005 1.00 94.50 89 ARG A C 1
ATOM 715 O O . ARG A 1 89 ? -1.484 -3.178 -7.193 1.00 94.50 89 ARG A O 1
ATOM 722 N N . ALA A 1 90 ? -0.823 -1.681 -8.736 1.00 94.62 90 ALA A N 1
ATOM 723 C CA . ALA A 1 90 ? 0.607 -1.968 -8.661 1.00 94.62 90 ALA A CA 1
ATOM 724 C C . ALA A 1 90 ? 1.171 -1.893 -7.229 1.00 94.62 90 ALA A C 1
ATOM 726 O O . ALA A 1 90 ? 2.102 -2.616 -6.897 1.00 94.62 90 ALA A O 1
ATOM 727 N N . LEU A 1 91 ? 0.593 -1.049 -6.366 1.00 94.62 91 LEU A N 1
ATOM 728 C CA . LEU A 1 91 ? 1.067 -0.823 -5.000 1.00 94.62 91 LEU A CA 1
ATOM 729 C C . LEU A 1 91 ? 0.236 -1.539 -3.928 1.00 94.62 91 LEU A C 1
ATOM 731 O O . LEU A 1 91 ? 0.518 -1.392 -2.738 1.00 94.62 91 LEU A O 1
ATOM 735 N N . LEU A 1 92 ? -0.772 -2.317 -4.330 1.00 94.06 92 LEU A N 1
ATOM 736 C CA . LEU A 1 92 ? -1.722 -2.949 -3.418 1.00 94.06 92 LEU A CA 1
ATOM 737 C C . LEU A 1 92 ? -1.029 -3.845 -2.388 1.00 94.06 92 LEU A C 1
ATOM 739 O O . LEU A 1 92 ? -1.285 -3.715 -1.194 1.00 94.06 92 LEU A O 1
ATOM 743 N N . TYR A 1 93 ? -0.108 -4.701 -2.836 1.00 91.50 93 TYR A N 1
ATOM 744 C CA . TYR A 1 93 ? 0.670 -5.570 -1.951 1.00 91.50 93 TYR A CA 1
ATOM 745 C C . TYR A 1 93 ? 1.359 -4.777 -0.836 1.00 91.50 93 TYR A C 1
ATOM 747 O O . TYR A 1 93 ? 1.252 -5.122 0.340 1.00 91.50 93 TYR A O 1
ATOM 755 N N . TYR A 1 94 ? 2.030 -3.682 -1.192 1.00 93.25 94 TYR A N 1
ATOM 756 C CA . TYR A 1 94 ? 2.735 -2.863 -0.217 1.00 93.25 94 TYR A CA 1
ATOM 757 C C . TYR A 1 94 ? 1.781 -2.158 0.744 1.00 93.25 94 TYR A C 1
ATOM 759 O O . TYR A 1 94 ? 2.052 -2.103 1.943 1.00 93.25 94 TYR A O 1
ATOM 767 N N . ALA A 1 95 ? 0.657 -1.650 0.233 1.00 94.44 95 ALA A N 1
ATOM 768 C CA . ALA A 1 95 ? -0.358 -1.006 1.052 1.00 94.44 95 ALA A CA 1
ATOM 769 C C . ALA A 1 95 ? -0.937 -1.974 2.094 1.00 94.44 95 ALA A C 1
ATOM 771 O O . ALA A 1 95 ? -1.013 -1.616 3.268 1.00 94.44 95 ALA A O 1
ATOM 772 N N . LEU A 1 96 ? -1.268 -3.209 1.693 1.00 93.62 96 LEU A N 1
ATOM 773 C CA . LEU A 1 96 ? -1.759 -4.240 2.610 1.00 93.62 96 LEU A CA 1
ATOM 774 C C . LEU A 1 96 ? -0.729 -4.543 3.702 1.00 93.62 96 LEU A C 1
ATOM 776 O O . LEU A 1 96 ? -1.060 -4.452 4.881 1.00 93.62 96 LEU A O 1
ATOM 780 N N . ARG A 1 97 ? 0.536 -4.793 3.338 1.00 91.44 97 ARG A N 1
ATOM 781 C CA . ARG A 1 97 ? 1.602 -5.068 4.320 1.00 91.44 97 ARG A CA 1
ATOM 782 C C . ARG A 1 97 ? 1.846 -3.909 5.277 1.00 91.44 97 ARG A C 1
ATOM 784 O O . ARG A 1 97 ? 2.013 -4.121 6.473 1.00 91.44 97 ARG A O 1
ATOM 791 N N . ARG A 1 98 ? 1.863 -2.676 4.767 1.00 91.88 98 ARG A N 1
ATOM 792 C CA . ARG A 1 98 ? 2.075 -1.474 5.584 1.00 91.88 98 ARG A CA 1
ATOM 793 C C . ARG A 1 98 ? 0.951 -1.261 6.600 1.00 91.88 98 ARG A C 1
ATOM 795 O O . ARG A 1 98 ? 1.212 -0.748 7.682 1.00 91.88 98 ARG A O 1
ATOM 802 N N . LEU A 1 99 ? -0.275 -1.639 6.246 1.00 93.12 99 LEU A N 1
ATOM 803 C CA . LEU A 1 99 ? -1.456 -1.545 7.107 1.00 93.12 99 LEU A CA 1
ATOM 804 C C . LEU A 1 99 ? -1.680 -2.805 7.969 1.00 93.12 99 LEU A C 1
ATOM 806 O O . LEU A 1 99 ? -2.648 -2.866 8.725 1.00 93.12 99 LEU A O 1
ATOM 810 N N . GLY A 1 100 ? -0.821 -3.823 7.839 1.00 91.75 100 GLY A N 1
ATOM 811 C CA . GLY A 1 100 ? -0.990 -5.125 8.493 1.00 91.75 100 GLY A CA 1
ATOM 812 C C . GLY A 1 100 ? -2.163 -5.955 7.953 1.00 91.75 100 GLY A C 1
ATOM 813 O O . GLY A 1 100 ? -2.531 -6.962 8.542 1.00 91.75 100 GLY A O 1
ATOM 814 N N . LEU A 1 101 ? -2.755 -5.571 6.824 1.00 92.94 101 LEU A N 1
ATOM 815 C CA . LEU A 1 101 ? -3.914 -6.230 6.211 1.00 92.94 101 LEU A CA 1
ATOM 816 C C . LEU A 1 101 ? -3.513 -7.387 5.276 1.00 92.94 101 LEU A C 1
ATOM 818 O O . LEU A 1 101 ? -4.275 -7.765 4.391 1.00 92.94 101 LEU A O 1
ATOM 822 N N . ASP A 1 102 ? -2.294 -7.903 5.423 1.00 88.94 102 ASP A N 1
ATOM 823 C CA . ASP A 1 102 ? -1.696 -8.979 4.626 1.00 88.94 102 ASP A CA 1
ATOM 824 C C . ASP A 1 102 ? -1.845 -10.370 5.264 1.00 88.94 102 ASP A C 1
ATOM 826 O O . ASP A 1 102 ? -1.278 -11.348 4.778 1.00 88.94 102 ASP A O 1
ATOM 830 N N . THR A 1 103 ? -2.590 -10.472 6.362 1.00 84.25 103 THR A N 1
ATOM 831 C CA . THR A 1 103 ? -2.843 -11.723 7.081 1.00 84.25 103 THR A CA 1
ATOM 832 C C . THR A 1 103 ? -4.293 -11.807 7.524 1.00 84.25 103 THR A C 1
ATOM 834 O O . THR A 1 103 ? -5.002 -10.799 7.540 1.00 84.25 103 THR A O 1
ATOM 837 N N . ASP A 1 104 ? -4.720 -13.000 7.935 1.00 82.94 104 ASP A N 1
ATOM 838 C CA . ASP A 1 104 ? -5.994 -13.174 8.632 1.00 82.94 104 ASP A CA 1
ATOM 839 C C . ASP A 1 104 ? -6.085 -12.189 9.822 1.00 82.94 104 ASP A C 1
ATOM 841 O O . ASP A 1 104 ? -5.121 -12.090 10.594 1.00 82.94 104 ASP A O 1
ATOM 845 N N . PRO A 1 105 ? -7.198 -11.445 9.985 1.00 78.25 105 PRO A N 1
ATOM 846 C CA . PRO A 1 105 ? -7.423 -10.581 11.141 1.00 78.25 105 PRO A CA 1
ATOM 847 C C . PRO A 1 105 ? -7.205 -11.273 12.492 1.00 78.25 105 PRO A C 1
ATOM 849 O O . PRO A 1 105 ? -6.671 -10.655 13.408 1.00 78.25 105 PRO A O 1
ATOM 852 N N . ALA A 1 106 ? -7.545 -12.560 12.603 1.00 83.69 106 ALA A N 1
ATOM 853 C CA . ALA A 1 106 ? -7.387 -13.347 13.824 1.00 83.69 106 ALA A CA 1
ATOM 854 C C . ALA A 1 106 ? -5.933 -13.781 14.094 1.00 83.69 106 ALA A C 1
ATOM 856 O O . ALA A 1 106 ? -5.633 -14.306 15.167 1.00 83.69 106 ALA A O 1
ATOM 857 N N . ALA A 1 107 ? -5.006 -13.571 13.151 1.00 88.44 107 ALA A N 1
ATOM 858 C CA . ALA A 1 107 ? -3.607 -13.971 13.308 1.00 88.44 107 ALA A CA 1
ATOM 859 C C . ALA A 1 107 ? -2.834 -13.110 14.324 1.00 88.44 107 ALA A C 1
ATOM 861 O O . ALA A 1 107 ? -1.733 -13.479 14.738 1.00 88.44 107 ALA A O 1
ATOM 862 N N . ARG A 1 108 ? -3.365 -11.943 14.705 1.00 89.94 108 ARG A N 1
ATOM 863 C CA . ARG A 1 108 ? -2.721 -10.989 15.618 1.00 89.94 108 ARG A CA 1
ATOM 864 C C . ARG A 1 108 ? -3.729 -10.501 16.648 1.00 89.94 108 ARG A C 1
ATOM 866 O O . ARG A 1 108 ? -4.929 -10.486 16.404 1.00 89.94 108 ARG A O 1
ATOM 873 N N . ARG A 1 109 ? -3.237 -10.062 17.808 1.00 92.81 109 ARG A N 1
ATOM 874 C CA . ARG A 1 109 ? -4.112 -9.464 18.824 1.00 92.81 109 ARG A CA 1
ATOM 875 C C . ARG A 1 109 ? -4.710 -8.157 18.285 1.00 92.81 109 ARG A C 1
ATOM 877 O O . ARG A 1 109 ? -3.996 -7.430 17.589 1.00 92.81 109 ARG A O 1
ATOM 884 N N . PRO A 1 110 ? -5.933 -7.771 18.684 1.00 91.62 110 PRO A N 1
ATOM 885 C CA . PRO A 1 110 ? -6.577 -6.539 18.211 1.00 91.62 110 PRO A CA 1
ATOM 886 C C . PRO A 1 110 ? -5.756 -5.265 18.454 1.00 91.62 110 PRO A C 1
ATOM 888 O O . PRO A 1 110 ? -5.862 -4.294 17.711 1.00 91.62 110 PRO A O 1
ATOM 891 N N . GLN A 1 111 ? -4.919 -5.243 19.498 1.00 91.38 111 GLN A N 1
ATOM 892 C CA . GLN A 1 111 ? -4.054 -4.096 19.794 1.00 91.38 111 GLN A CA 1
ATOM 893 C C . GLN A 1 111 ? -2.869 -3.979 1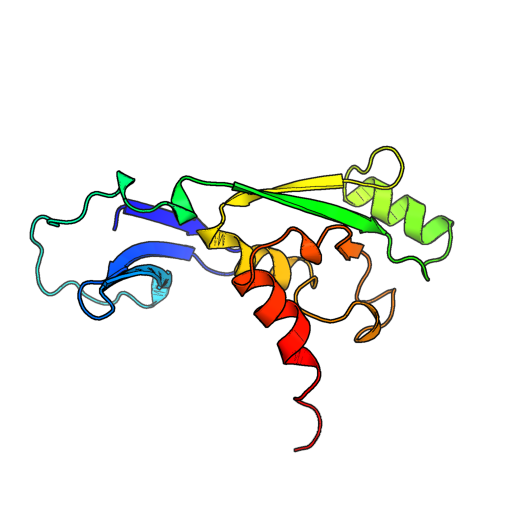8.822 1.00 91.38 111 GLN A C 1
ATOM 895 O O . GLN A 1 111 ? -2.394 -2.866 18.595 1.00 91.38 111 GLN A O 1
ATOM 900 N N . ASP A 1 112 ? -2.426 -5.105 18.255 1.00 91.69 112 ASP A N 1
ATOM 901 C CA . ASP A 1 112 ? -1.356 -5.182 17.256 1.00 91.69 112 ASP A CA 1
ATOM 902 C C . ASP A 1 112 ? -1.922 -5.034 15.827 1.00 91.69 112 ASP A C 1
ATOM 904 O O . ASP A 1 112 ? -1.263 -4.464 14.960 1.00 91.69 112 ASP A O 1
ATOM 908 N N . GLN A 1 113 ? -3.158 -5.496 15.587 1.00 94.62 113 GLN A N 1
ATOM 909 C CA . GLN A 1 113 ? -3.912 -5.327 14.339 1.00 94.62 113 GLN A CA 1
ATOM 910 C C . GLN A 1 113 ? -5.187 -4.512 14.584 1.00 94.62 113 GLN A C 1
ATOM 912 O O . GLN A 1 113 ? -6.273 -5.045 14.790 1.00 94.62 113 GLN A O 1
ATOM 917 N N . GLN A 1 114 ? -5.050 -3.189 14.553 1.00 95.56 114 GLN A N 1
ATOM 918 C CA . GLN A 1 114 ? -6.097 -2.263 15.005 1.00 95.56 114 GLN A CA 1
ATOM 919 C C . GLN A 1 114 ? -7.221 -2.033 13.989 1.00 95.56 114 GLN A C 1
ATOM 921 O O . GLN A 1 114 ? -8.294 -1.548 14.349 1.00 95.56 114 GLN A O 1
ATOM 926 N N . ILE A 1 115 ? -6.982 -2.371 12.723 1.00 97.19 115 ILE A N 1
ATOM 927 C CA . ILE A 1 115 ? -7.943 -2.234 11.629 1.00 97.19 115 ILE A CA 1
ATOM 928 C C . ILE A 1 115 ? -8.122 -3.557 10.895 1.00 97.19 115 ILE A C 1
ATOM 930 O O . ILE A 1 115 ? -7.211 -4.381 10.845 1.00 97.19 115 ILE A O 1
ATOM 934 N N . VAL A 1 116 ? -9.286 -3.729 10.280 1.00 95.94 116 VAL A N 1
ATOM 935 C CA . VAL A 1 116 ? -9.616 -4.878 9.433 1.00 95.94 116 VAL A CA 1
ATOM 936 C C . VAL A 1 116 ? -10.048 -4.417 8.050 1.00 95.94 116 VAL A C 1
ATOM 938 O O . VAL A 1 116 ? -10.583 -3.319 7.890 1.00 95.94 116 VAL A O 1
ATOM 941 N N . LEU A 1 117 ? -9.817 -5.269 7.055 1.00 95.50 117 LEU A N 1
ATOM 942 C CA . LEU A 1 117 ? -10.237 -5.053 5.677 1.00 95.50 117 LEU A CA 1
ATOM 943 C C . LEU A 1 117 ? -11.622 -5.671 5.464 1.00 95.50 117 LEU A C 1
ATOM 945 O O . LEU A 1 117 ? -11.805 -6.870 5.653 1.00 95.50 117 LEU A O 1
ATOM 949 N N . LEU A 1 118 ? -12.593 -4.859 5.058 1.00 94.12 118 LEU A N 1
ATOM 950 C 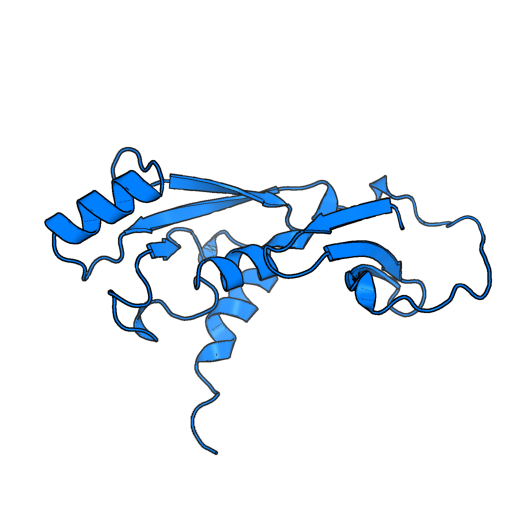CA . LEU A 1 118 ? -13.985 -5.287 4.904 1.00 94.12 118 LEU A CA 1
ATOM 951 C C . LEU A 1 118 ? -14.272 -5.924 3.546 1.00 94.12 118 LEU A C 1
ATOM 953 O O . LEU A 1 118 ? -15.152 -6.770 3.436 1.00 94.12 118 LEU A O 1
ATOM 957 N N . ASN A 1 119 ? -13.552 -5.498 2.513 1.00 92.69 119 ASN A N 1
ATOM 958 C CA . ASN A 1 119 ? -13.815 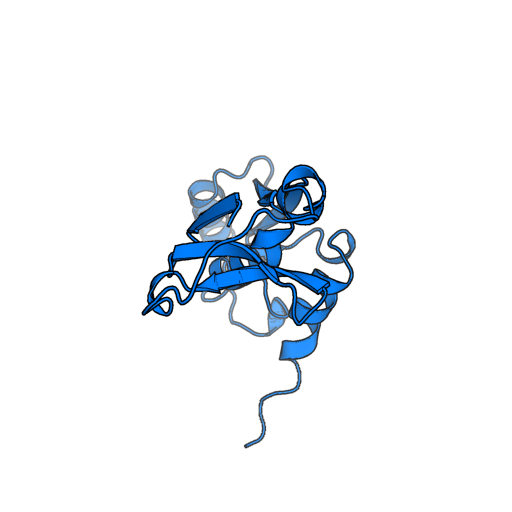-5.861 1.125 1.00 92.69 119 ASN A CA 1
ATOM 959 C C . ASN A 1 119 ? -12.701 -6.731 0.529 1.00 92.69 119 ASN A C 1
ATOM 961 O O . ASN A 1 119 ? -12.392 -6.627 -0.653 1.00 92.69 119 ASN A O 1
ATOM 965 N N . ALA A 1 120 ? -12.085 -7.593 1.346 1.00 88.31 120 ALA A N 1
ATOM 966 C CA . ALA A 1 120 ? -10.991 -8.467 0.914 1.00 88.31 120 ALA A CA 1
ATOM 967 C C . ALA A 1 120 ? -11.369 -9.351 -0.288 1.00 88.31 120 ALA A C 1
ATOM 969 O O . ALA A 1 120 ? -10.543 -9.556 -1.171 1.00 88.31 120 ALA A O 1
ATOM 970 N N . ALA A 1 121 ? -12.619 -9.823 -0.345 1.00 84.38 121 ALA A N 1
ATOM 971 C CA . ALA A 1 121 ? -13.138 -10.633 -1.448 1.00 84.38 121 ALA A CA 1
ATOM 972 C C . ALA A 1 121 ? -13.314 -9.852 -2.765 1.00 84.38 121 ALA A C 1
ATOM 974 O O . ALA A 1 121 ? -13.308 -10.457 -3.834 1.00 84.38 121 ALA A O 1
ATOM 975 N N . ASP A 1 122 ? -13.451 -8.525 -2.687 1.00 84.94 122 ASP A N 1
ATOM 976 C CA . ASP A 1 122 ? -13.577 -7.648 -3.857 1.00 84.94 122 ASP A CA 1
ATOM 977 C C . ASP A 1 122 ? -12.205 -7.239 -4.411 1.00 84.94 122 ASP A C 1
ATOM 979 O O . ASP A 1 122 ? -12.100 -6.686 -5.511 1.00 84.94 122 ASP A O 1
ATOM 983 N N . LEU A 1 123 ? -11.139 -7.484 -3.642 1.00 84.06 123 LEU A N 1
ATOM 984 C CA . LEU A 1 123 ? -9.779 -7.314 -4.120 1.00 84.06 123 LEU A CA 1
ATOM 985 C C . LEU A 1 123 ? -9.409 -8.489 -5.027 1.00 84.06 123 LEU A C 1
ATOM 987 O O . LEU A 1 123 ? -9.920 -9.598 -4.901 1.00 84.06 123 LEU A O 1
ATOM 991 N N . ASP A 1 124 ? -8.530 -8.233 -5.990 1.00 72.50 124 ASP A N 1
ATOM 992 C CA . ASP A 1 124 ? -8.196 -9.230 -7.000 1.00 72.50 124 ASP A CA 1
ATOM 993 C C . ASP A 1 124 ? -7.593 -10.522 -6.415 1.00 72.50 124 ASP A C 1
ATOM 995 O O . ASP A 1 124 ? -7.113 -10.577 -5.284 1.00 72.50 124 ASP A O 1
ATOM 999 N N . ALA A 1 125 ? -7.576 -11.592 -7.215 1.00 67.44 125 ALA A N 1
ATOM 1000 C CA . ALA A 1 125 ? -7.032 -12.881 -6.782 1.00 67.44 125 ALA A CA 1
ATOM 1001 C C . ALA A 1 125 ? -5.564 -12.793 -6.304 1.00 67.44 125 ALA A C 1
ATOM 1003 O O . ALA A 1 125 ? -5.124 -13.625 -5.510 1.00 67.44 125 ALA A O 1
ATOM 1004 N N . ARG A 1 126 ? -4.809 -11.774 -6.751 1.00 65.00 126 ARG A N 1
ATOM 1005 C CA . ARG A 1 126 ? -3.436 -11.515 -6.291 1.00 65.00 126 ARG A CA 1
ATOM 1006 C C . ARG A 1 126 ? -3.431 -10.993 -4.851 1.00 65.00 126 ARG A C 1
ATOM 1008 O O . ARG A 1 126 ? -2.595 -11.432 -4.070 1.00 65.00 126 ARG A O 1
ATOM 1015 N N . ALA A 1 127 ? -4.373 -10.128 -4.478 1.00 64.81 127 ALA A N 1
ATOM 1016 C CA . ALA A 1 127 ? -4.607 -9.706 -3.097 1.00 64.81 127 ALA A CA 1
ATOM 1017 C C . ALA A 1 127 ? -5.066 -10.863 -2.198 1.00 64.81 127 ALA A C 1
ATOM 1019 O O . ALA A 1 127 ? -4.546 -11.029 -1.097 1.00 64.81 127 ALA A O 1
ATOM 1020 N N . ALA A 1 128 ? -5.982 -11.704 -2.682 1.00 62.38 128 ALA A N 1
ATOM 1021 C CA . ALA A 1 128 ? -6.475 -12.856 -1.925 1.00 62.38 128 ALA A CA 1
ATOM 1022 C C . ALA A 1 128 ? -5.359 -13.870 -1.599 1.00 62.38 128 ALA A C 1
ATOM 1024 O O . ALA A 1 128 ? -5.284 -14.377 -0.479 1.00 62.38 128 ALA A O 1
ATOM 1025 N N . ALA A 1 129 ? -4.443 -14.113 -2.544 1.00 61.44 129 ALA A N 1
ATOM 1026 C CA . ALA A 1 129 ? -3.283 -14.980 -2.328 1.00 61.44 129 ALA A CA 1
ATOM 1027 C C . ALA A 1 129 ? -2.342 -14.460 -1.225 1.00 61.44 129 ALA A C 1
ATOM 1029 O O . ALA A 1 129 ? -1.724 -15.253 -0.520 1.00 61.44 129 ALA A O 1
ATOM 1030 N N . LEU A 1 130 ? -2.249 -13.140 -1.050 1.00 61.84 130 LEU A N 1
ATOM 1031 C CA . LEU A 1 130 ? -1.421 -12.523 -0.014 1.00 61.84 130 LEU A CA 1
ATOM 1032 C C . LEU A 1 130 ? -2.022 -12.714 1.381 1.00 61.84 130 LEU A C 1
ATOM 1034 O O . LEU A 1 130 ? -1.301 -13.086 2.300 1.00 61.84 130 LEU A O 1
ATOM 1038 N N . ILE A 1 131 ? -3.338 -12.522 1.508 1.00 66.38 131 ILE A N 1
ATOM 1039 C CA . ILE A 1 131 ? -4.071 -12.632 2.778 1.00 66.38 131 ILE A CA 1
ATOM 1040 C C . ILE A 1 131 ? -4.163 -14.098 3.244 1.00 66.38 131 ILE A C 1
ATOM 1042 O O . ILE A 1 131 ? -4.093 -14.365 4.440 1.00 66.38 131 ILE A O 1
ATOM 1046 N N . GLY A 1 132 ? -4.279 -15.057 2.314 1.00 55.56 132 GLY A N 1
ATOM 1047 C CA . GLY A 1 132 ? -4.418 -16.487 2.627 1.00 55.56 132 GLY A CA 1
ATOM 1048 C C . GLY A 1 132 ? -3.110 -17.273 2.823 1.00 55.56 132 GLY A C 1
ATOM 1049 O O . GLY A 1 132 ? -3.127 -18.326 3.457 1.00 55.56 132 GLY A O 1
ATOM 1050 N N . ALA A 1 133 ? -1.965 -16.806 2.307 1.00 50.25 133 ALA A N 1
ATOM 1051 C CA . ALA A 1 133 ? -0.702 -17.564 2.357 1.00 50.25 133 ALA A CA 1
ATOM 1052 C C . ALA A 1 133 ? -0.006 -17.557 3.735 1.00 50.25 133 ALA A C 1
ATOM 1054 O O . ALA A 1 133 ? 0.859 -18.394 4.007 1.00 50.25 133 ALA A O 1
ATOM 1055 N N . SER A 1 134 ? -0.383 -16.641 4.624 1.00 47.47 134 SER A N 1
ATOM 1056 C CA . SER A 1 134 ? 0.236 -16.437 5.940 1.00 47.47 134 SER A CA 1
ATOM 1057 C C . SER A 1 134 ? -0.218 -17.436 7.020 1.00 47.47 134 SER A C 1
ATOM 1059 O O . SER A 1 134 ? 0.357 -17.452 8.105 1.00 47.47 134 SER A O 1
ATOM 1061 N N . GLY A 1 135 ? -1.163 -18.335 6.716 1.00 40.53 135 GLY A N 1
ATOM 1062 C CA . GLY A 1 135 ? -1.617 -19.407 7.616 1.00 40.53 135 GLY A CA 1
ATOM 1063 C C . GLY A 1 135 ? -0.764 -20.688 7.638 1.00 40.53 135 GLY A C 1
ATOM 1064 O O . GLY A 1 135 ? -1.139 -21.634 8.322 1.00 40.53 135 GLY A O 1
ATOM 1065 N N . SER A 1 136 ? 0.357 -20.765 6.902 1.00 38.91 136 SER A N 1
ATOM 1066 C CA . SER A 1 136 ? 1.152 -22.012 6.774 1.00 38.91 136 SER A CA 1
ATOM 1067 C C . SER A 1 136 ? 2.605 -21.947 7.274 1.00 38.91 136 SER A C 1
ATOM 1069 O O . SER A 1 136 ? 3.366 -22.888 7.071 1.00 38.91 136 SER A O 1
ATOM 1071 N N . GLY A 1 137 ? 3.012 -20.873 7.957 1.00 37.22 137 GLY A N 1
ATOM 1072 C CA . GLY A 1 137 ? 4.413 -20.644 8.334 1.00 37.22 137 GLY A CA 1
ATOM 1073 C C . GLY A 1 137 ? 4.663 -20.513 9.835 1.00 37.22 137 GLY A C 1
ATOM 1074 O O . GLY A 1 137 ? 5.173 -19.483 10.259 1.00 37.22 137 GLY A O 1
ATOM 1075 N N . ALA A 1 138 ? 4.313 -21.522 10.637 1.00 34.44 138 ALA A N 1
ATOM 1076 C CA . ALA A 1 138 ? 4.742 -21.620 12.037 1.00 34.44 138 ALA A CA 1
ATOM 1077 C C . ALA A 1 138 ? 4.943 -23.087 12.462 1.00 34.44 138 ALA A C 1
ATOM 1079 O O . ALA A 1 138 ? 4.195 -23.627 13.271 1.00 34.44 138 ALA A O 1
ATOM 1080 N N . ALA A 1 139 ? 5.953 -23.735 11.883 1.00 31.92 139 ALA A N 1
ATOM 1081 C CA . ALA A 1 139 ? 6.638 -24.894 12.455 1.00 31.92 139 ALA A CA 1
ATOM 1082 C C . ALA A 1 139 ? 8.021 -24.997 11.790 1.00 31.92 139 ALA A C 1
ATOM 1084 O O . ALA A 1 139 ? 8.122 -25.372 10.622 1.00 31.92 139 ALA A O 1
ATOM 1085 N N . GLY A 1 140 ? 9.061 -24.599 12.522 1.00 29.12 140 GLY A N 1
ATOM 1086 C CA . GLY A 1 140 ? 10.459 -24.596 12.087 1.00 29.12 140 GLY A CA 1
ATOM 1087 C C . GLY A 1 140 ? 11.323 -23.793 13.038 1.00 29.12 140 GLY A C 1
ATOM 1088 O O . GLY A 1 140 ? 11.311 -22.553 12.897 1.00 29.12 140 GLY A O 1
#

pLDDT: mean 89.02, std 14.97, range [29.12, 98.19]

Secondary structure (DSSP, 8-state):
--EEEE-SS-EEEEEEETTTTEEEEEEGGG----------SS-GGG-HHHH-EEEEEEEE-TTS-HHHHHHHHHHTT-BTTBEEEEEEGGGHHHHHHHTTTTS-GGGS-TTTS-EEES-GGGS-HHHHHHHHGGGG----